Protein AF-A0A7S3XZW4-F1 (afdb_monomer_lite)

Secondary structure (DSSP, 8-state):
-HHHHHHHHHTTSS-HHHHHHHHHHH-SS-HHHHHHHHTTSHHHHHHHHHHHHHHHT-GGG--TTGGG--HHHHHHHHHHHHHHHHHHHTT-SSHHHHHHHHHHH-S--TTHHIIIIIGGG-

InterPro domains:
  IPR012258 Acyl-CoA oxidase [PTHR10909] (13-121)
  IPR029320 Acyl-coenzyme A oxidase, N-terminal [PF14749] (31-122)
  IPR037069 Acyl-CoA dehydrogenase/oxidase, N-terminal domain superfamily [G3DSA:1.10.540.10] (32-122)

Foldseek 3Di:
DVVVVVVVVVLVPDDPVRNVVVVVVPDPDDVLVVQQVVQVHPVSSVLLVVLLVVLVPDPLLDCPCVVVDDPVRVQVSLVSVVVVLVVLVVVDPDPSSNVSNVVSSVDDHPCCCVVPPVVVVD

Structure (mmCIF, N/CA/C/O backbone):
data_AF-A0A7S3XZW4-F1
#
_entry.id   AF-A0A7S3XZW4-F1
#
loop_
_atom_site.group_PDB
_atom_site.id
_atom_site.type_symbol
_atom_site.label_atom_id
_atom_site.label_alt_id
_atom_site.label_comp_id
_atom_site.label_asym_id
_atom_site.label_entity_id
_atom_site.label_seq_id
_atom_site.pdbx_PDB_ins_code
_atom_site.Cartn_x
_atom_site.Cartn_y
_atom_site.Cartn_z
_atom_site.occupancy
_atom_site.B_iso_or_equiv
_atom_site.auth_seq_id
_atom_site.auth_comp_id
_atom_site.auth_asym_id
_atom_site.auth_atom_id
_atom_site.pdbx_PDB_model_num
ATOM 1 N N . GLU A 1 1 ? 38.378 8.213 -28.691 1.00 48.56 1 GLU A N 1
ATOM 2 C CA . GLU A 1 1 ? 37.875 9.036 -27.565 1.00 48.56 1 GLU A CA 1
ATOM 3 C C . GLU A 1 1 ? 36.762 10.020 -27.945 1.00 48.56 1 GLU A C 1
ATOM 5 O O . GLU A 1 1 ? 35.979 10.372 -27.071 1.00 48.56 1 GLU A O 1
ATOM 10 N N . GLU A 1 2 ? 36.606 10.422 -29.213 1.00 45.91 2 GLU A N 1
ATOM 11 C CA . GLU A 1 2 ? 35.546 11.367 -29.631 1.00 45.91 2 GLU A CA 1
ATOM 12 C C . GLU A 1 2 ? 34.115 10.799 -29.605 1.00 45.91 2 GLU A C 1
ATOM 14 O O . GLU A 1 2 ? 33.170 11.517 -29.282 1.00 45.91 2 GLU A O 1
ATOM 19 N N . THR A 1 3 ? 33.932 9.497 -29.843 1.00 47.94 3 THR A N 1
ATOM 20 C CA . THR A 1 3 ? 32.605 8.848 -29.838 1.00 47.94 3 THR A CA 1
ATOM 21 C C . THR A 1 3 ? 31.943 8.811 -28.458 1.00 47.94 3 THR A C 1
ATOM 23 O O . THR A 1 3 ? 30.718 8.839 -28.357 1.00 47.94 3 THR A O 1
ATOM 26 N N . SER A 1 4 ? 32.735 8.804 -27.381 1.00 51.31 4 SER A N 1
ATOM 27 C CA . SER A 1 4 ? 32.210 8.775 -26.010 1.00 51.31 4 SER A CA 1
ATOM 28 C C . SER A 1 4 ? 31.730 10.159 -25.547 1.00 51.31 4 SER A C 1
ATOM 30 O O . SER A 1 4 ? 30.715 10.259 -24.862 1.00 51.31 4 SER A O 1
ATOM 32 N N . LYS A 1 5 ? 32.390 11.245 -25.984 1.00 48.00 5 LYS A N 1
ATOM 33 C CA . LYS A 1 5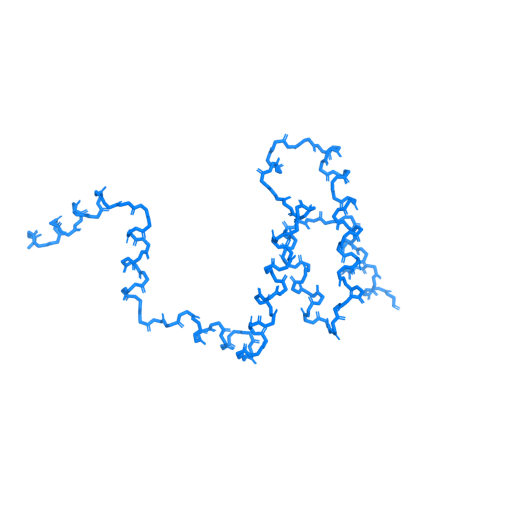 ? 31.978 12.628 -25.667 1.00 48.00 5 LYS A CA 1
ATOM 34 C C . LYS A 1 5 ? 30.677 13.027 -26.376 1.00 48.00 5 LYS A C 1
ATOM 36 O O . LYS A 1 5 ? 29.786 13.572 -25.731 1.00 48.00 5 LYS A O 1
ATOM 41 N N . SER A 1 6 ? 30.515 12.636 -27.643 1.00 49.38 6 SER A N 1
ATOM 42 C CA . SER A 1 6 ? 29.277 12.838 -28.418 1.00 49.38 6 SER A CA 1
ATOM 43 C C . SER A 1 6 ? 28.044 12.182 -27.766 1.00 49.38 6 SER A C 1
ATOM 45 O O . SER A 1 6 ? 26.961 12.770 -27.727 1.00 49.38 6 SER A O 1
ATOM 47 N N . SER A 1 7 ? 28.203 10.987 -27.181 1.00 54.12 7 SER A N 1
ATOM 48 C CA . SER A 1 7 ? 27.097 10.285 -26.513 1.00 54.12 7 SER A CA 1
ATOM 49 C C . SER A 1 7 ? 26.666 10.963 -25.203 1.00 54.12 7 SER A C 1
ATOM 51 O O . SER A 1 7 ? 25.487 10.919 -24.854 1.00 54.12 7 SER A O 1
ATOM 53 N N . VAL A 1 8 ? 27.580 11.633 -24.493 1.00 56.06 8 VAL A N 1
ATOM 54 C CA . VAL A 1 8 ? 27.302 12.306 -23.209 1.00 56.06 8 VAL A CA 1
ATOM 55 C C . VAL A 1 8 ? 26.595 13.656 -23.399 1.00 56.06 8 VAL A C 1
ATOM 57 O O . VAL A 1 8 ? 25.699 13.986 -22.617 1.00 56.06 8 VAL A O 1
ATOM 60 N N . GLU A 1 9 ? 26.924 14.401 -24.457 1.00 53.38 9 GLU A N 1
ATOM 61 C CA . GLU A 1 9 ? 26.254 15.668 -24.797 1.00 53.38 9 GLU A CA 1
ATOM 62 C C . GLU A 1 9 ? 24.801 15.448 -25.253 1.00 53.38 9 GLU A C 1
ATOM 64 O O . GLU A 1 9 ? 23.905 16.170 -24.817 1.00 53.38 9 GLU A O 1
ATOM 69 N N . SER A 1 10 ? 24.525 14.373 -26.006 1.00 56.72 10 SER A N 1
ATOM 70 C CA . SER A 1 10 ? 23.152 14.015 -26.417 1.00 56.72 10 SER A CA 1
ATOM 71 C C . SER A 1 10 ? 22.219 13.687 -25.239 1.00 56.72 10 SER A C 1
ATOM 73 O O . SER A 1 10 ? 21.011 13.893 -25.315 1.00 56.72 10 SER A O 1
ATOM 75 N N 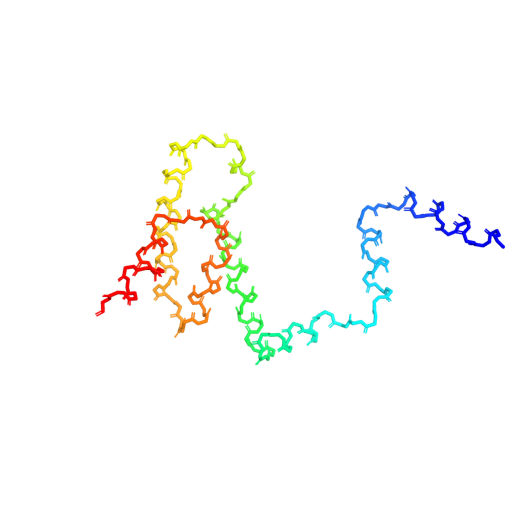. ARG A 1 11 ? 22.768 13.222 -24.106 1.00 54.56 11 ARG A N 1
ATOM 76 C CA . ARG A 1 11 ? 21.990 12.861 -22.905 1.00 54.56 11 ARG A CA 1
ATOM 77 C C . ARG A 1 11 ? 21.573 14.059 -22.055 1.00 54.56 11 ARG A C 1
ATOM 79 O O . ARG A 1 11 ? 20.681 13.907 -21.223 1.00 54.56 11 ARG A O 1
ATOM 86 N N . HIS A 1 12 ? 22.196 15.222 -22.252 1.00 61.78 12 HIS A N 1
ATOM 87 C CA . HIS A 1 12 ? 21.879 16.447 -21.514 1.00 61.78 12 HIS A CA 1
ATOM 88 C C . HIS A 1 12 ? 20.705 17.232 -22.117 1.00 61.78 12 HIS A C 1
ATOM 90 O O . HIS A 1 12 ? 20.089 18.013 -21.396 1.00 61.78 12 HIS A O 1
ATOM 96 N N . SER A 1 13 ? 20.354 17.005 -23.391 1.00 67.06 13 SER A N 1
ATOM 97 C CA . SER A 1 13 ? 19.192 17.645 -24.033 1.00 67.06 13 SER A CA 1
ATOM 98 C C . SER A 1 13 ? 17.911 16.803 -23.986 1.00 67.06 13 SER A C 1
ATOM 100 O O . SER A 1 13 ? 16.860 17.285 -24.401 1.00 67.06 13 SER A O 1
ATOM 102 N N . MET A 1 14 ? 17.993 15.552 -23.524 1.00 73.12 14 MET A N 1
ATOM 103 C CA . MET A 1 14 ? 16.842 14.655 -23.414 1.00 73.12 14 MET A CA 1
ATOM 104 C C . MET A 1 14 ? 15.990 14.988 -22.190 1.00 73.12 14 MET A C 1
ATOM 106 O O . MET A 1 14 ? 16.511 15.247 -21.098 1.00 73.12 14 MET A O 1
ATOM 110 N N . SER A 1 15 ? 14.670 14.911 -22.349 1.00 87.88 15 SER A N 1
ATOM 111 C CA . SER A 1 15 ? 13.741 15.056 -21.230 1.00 87.88 15 SER A CA 1
ATOM 112 C C . SER A 1 15 ? 13.943 13.936 -20.195 1.00 87.88 15 SER A C 1
ATOM 114 O O . SER A 1 15 ? 14.473 12.858 -20.484 1.00 87.88 15 SER A O 1
ATOM 116 N N . GLY A 1 16 ? 13.533 14.169 -18.943 1.00 86.62 16 GLY A N 1
ATOM 117 C CA . GLY A 1 16 ? 13.702 13.174 -17.874 1.00 86.62 16 GLY A CA 1
ATOM 118 C C . GLY A 1 16 ? 13.042 11.823 -18.191 1.00 86.62 16 GLY A C 1
ATOM 119 O O . GLY A 1 16 ? 13.582 10.774 -17.840 1.00 86.62 16 GLY A O 1
ATOM 120 N N . SER A 1 17 ? 11.913 11.830 -18.906 1.00 89.06 17 SER A N 1
ATOM 121 C CA . SER A 1 17 ? 11.220 10.617 -19.355 1.00 89.06 17 SER A CA 1
ATOM 122 C C . SER A 1 17 ? 11.999 9.865 -20.436 1.00 89.06 17 SER A C 1
ATOM 124 O O . SER A 1 17 ? 12.069 8.637 -20.379 1.00 89.06 17 SER A O 1
ATOM 126 N N . GLU A 1 18 ? 12.621 10.575 -21.377 1.00 91.94 18 GLU A N 1
ATOM 127 C CA . GLU A 1 18 ? 13.458 9.989 -22.432 1.00 91.94 18 GLU A CA 1
ATOM 128 C C . GLU A 1 18 ? 14.702 9.315 -21.852 1.00 91.94 18 GLU A C 1
ATOM 130 O O . GLU A 1 18 ? 15.005 8.172 -22.197 1.00 91.94 18 GLU A O 1
ATOM 135 N N . ARG A 1 19 ? 15.371 9.967 -20.892 1.00 91.81 19 ARG A N 1
ATOM 136 C CA . ARG A 1 19 ? 16.515 9.375 -20.180 1.00 91.81 19 ARG A CA 1
ATOM 137 C C . ARG A 1 19 ? 16.117 8.084 -19.466 1.00 91.81 19 ARG A C 1
ATOM 139 O O . ARG A 1 19 ? 16.806 7.077 -19.590 1.00 91.81 19 ARG A O 1
ATOM 146 N N . LEU A 1 20 ? 14.977 8.079 -18.770 1.00 90.56 20 LEU A N 1
ATOM 147 C CA . LEU A 1 20 ? 14.462 6.874 -18.112 1.00 90.56 20 LEU A CA 1
ATOM 148 C C . LEU A 1 20 ? 14.092 5.768 -19.108 1.00 90.56 20 LEU A C 1
ATOM 150 O O . LEU A 1 20 ? 14.274 4.590 -18.804 1.00 90.56 20 LEU A O 1
ATOM 154 N N . ALA A 1 21 ? 13.561 6.116 -20.281 1.00 90.81 21 ALA A N 1
ATOM 155 C CA . ALA A 1 21 ? 13.245 5.140 -21.320 1.00 90.81 21 ALA A CA 1
ATOM 156 C C . ALA A 1 21 ? 14.514 4.480 -21.881 1.00 90.81 21 ALA A C 1
ATOM 158 O O . ALA A 1 21 ? 14.551 3.255 -22.004 1.00 90.81 21 ALA A O 1
ATOM 159 N N . ALA A 1 22 ? 15.562 5.270 -22.141 1.00 91.44 22 ALA A N 1
ATOM 160 C CA . ALA A 1 22 ? 16.855 4.769 -22.602 1.00 91.44 22 ALA A CA 1
ATOM 161 C C . ALA A 1 22 ? 17.493 3.805 -21.585 1.00 91.44 22 ALA A C 1
ATOM 163 O O . ALA A 1 22 ? 17.904 2.707 -21.955 1.00 91.44 22 ALA A O 1
ATOM 164 N N . GLU A 1 23 ? 17.491 4.161 -20.297 1.00 90.31 23 GLU A N 1
ATOM 165 C CA . GLU A 1 23 ? 18.015 3.292 -19.232 1.00 90.31 23 GLU A CA 1
ATOM 166 C C . GLU A 1 23 ? 17.222 1.981 -19.097 1.00 90.31 23 GLU A C 1
ATOM 168 O O . GLU A 1 23 ? 17.799 0.906 -18.933 1.00 90.31 23 GLU A O 1
ATOM 173 N N . ARG A 1 24 ? 15.888 2.029 -19.224 1.00 89.81 24 ARG A N 1
ATOM 174 C CA . ARG A 1 24 ? 15.056 0.812 -19.202 1.00 89.81 24 ARG A CA 1
ATOM 175 C C . ARG A 1 24 ? 15.325 -0.102 -20.395 1.00 89.81 24 ARG A C 1
ATOM 177 O O . ARG A 1 24 ? 15.292 -1.316 -20.222 1.00 89.81 24 ARG A O 1
ATOM 184 N N . ALA A 1 25 ? 15.576 0.462 -21.576 1.00 90.00 25 ALA A N 1
ATOM 185 C CA . ALA A 1 25 ? 15.876 -0.302 -22.786 1.00 90.00 25 ALA A CA 1
ATOM 186 C C . ALA A 1 25 ? 17.269 -0.951 -22.747 1.00 90.00 25 ALA A C 1
ATOM 188 O O . ALA A 1 25 ? 17.457 -2.024 -23.315 1.00 90.00 25 ALA A O 1
ATOM 189 N N . ALA A 1 26 ? 18.230 -0.325 -22.063 1.00 92.06 26 ALA A N 1
ATOM 190 C CA . ALA A 1 26 ? 19.586 -0.849 -21.919 1.00 92.06 26 ALA A CA 1
ATOM 191 C C . ALA A 1 26 ? 19.688 -2.043 -20.947 1.00 92.06 26 ALA A C 1
ATOM 193 O O . ALA A 1 26 ? 20.686 -2.764 -20.964 1.00 92.06 26 ALA A O 1
ATOM 194 N N . SER A 1 27 ? 18.683 -2.265 -20.093 1.00 88.81 27 SER A N 1
ATOM 195 C CA . SER A 1 27 ? 18.730 -3.319 -19.078 1.00 88.81 27 SER A CA 1
ATOM 196 C C . SER A 1 27 ? 18.449 -4.711 -19.663 1.00 88.81 27 SER A C 1
ATOM 198 O O . SER A 1 27 ? 17.425 -4.905 -20.321 1.00 88.81 27 SER A O 1
ATOM 200 N N . PRO A 1 28 ? 19.279 -5.727 -19.357 1.00 90.88 28 PRO A N 1
ATOM 201 C CA . PRO A 1 28 ? 19.000 -7.112 -19.738 1.00 90.88 28 PRO A CA 1
ATOM 202 C C . PRO A 1 28 ? 17.890 -7.749 -18.884 1.00 90.88 28 PRO A C 1
ATOM 204 O O . PRO A 1 28 ? 17.366 -8.811 -19.221 1.00 90.88 28 PRO A O 1
ATOM 207 N N . ILE A 1 29 ? 17.528 -7.127 -17.757 1.00 91.00 29 ILE A N 1
ATOM 208 C CA . ILE A 1 29 ? 16.535 -7.652 -16.821 1.00 91.00 29 ILE A CA 1
ATOM 209 C C . ILE A 1 29 ? 15.147 -7.195 -17.254 1.00 91.00 29 ILE A C 1
ATOM 211 O O . ILE A 1 29 ? 14.881 -6.001 -17.358 1.00 91.00 29 ILE A O 1
ATOM 215 N N . ARG A 1 30 ? 14.220 -8.146 -17.413 1.00 89.88 30 ARG A N 1
ATOM 216 C CA . ARG A 1 30 ? 12.796 -7.854 -17.632 1.00 89.88 30 ARG A CA 1
ATOM 217 C C . ARG A 1 30 ? 12.106 -7.600 -16.283 1.00 89.88 30 ARG A C 1
ATOM 219 O O . ARG A 1 30 ? 11.881 -8.574 -15.559 1.00 89.88 30 ARG A O 1
ATOM 226 N N . PRO A 1 31 ? 11.707 -6.356 -15.940 1.00 91.56 31 PRO A N 1
ATOM 227 C CA . PRO A 1 31 ? 11.216 -6.036 -14.597 1.00 91.56 31 PRO A CA 1
ATOM 228 C C . PRO A 1 31 ? 9.990 -6.855 -14.199 1.00 91.56 31 PRO A C 1
ATOM 230 O O . PRO A 1 31 ? 9.952 -7.398 -13.106 1.00 91.56 31 PRO A O 1
ATOM 233 N N . THR A 1 32 ? 9.032 -7.037 -15.112 1.00 91.62 32 THR A N 1
ATOM 234 C CA . THR A 1 32 ? 7.816 -7.823 -14.853 1.00 91.62 32 THR A CA 1
ATOM 235 C C . THR A 1 32 ? 8.121 -9.284 -14.516 1.00 91.62 32 THR A C 1
ATOM 237 O O . THR A 1 32 ? 7.521 -9.837 -13.601 1.00 91.62 32 THR A O 1
ATOM 240 N N . ALA A 1 33 ? 9.078 -9.905 -15.214 1.00 92.25 33 ALA A N 1
ATOM 241 C CA . ALA A 1 33 ? 9.467 -11.288 -14.940 1.00 92.25 33 ALA A CA 1
ATOM 242 C C . ALA A 1 33 ? 10.141 -11.411 -13.564 1.00 92.25 33 ALA A C 1
ATOM 244 O O . ALA A 1 33 ? 9.845 -12.338 -12.812 1.00 92.25 33 ALA A O 1
ATOM 245 N N . LEU A 1 34 ? 10.987 -10.439 -13.209 1.00 94.69 34 LEU A N 1
ATOM 246 C CA . LEU A 1 34 ? 11.586 -10.363 -11.880 1.00 94.69 34 LEU A CA 1
ATOM 247 C C . LEU A 1 34 ? 10.525 -10.123 -10.795 1.00 94.69 34 LEU A C 1
ATOM 249 O O . LEU A 1 34 ? 10.577 -10.752 -9.745 1.00 94.69 34 LEU A O 1
ATOM 253 N N . SER A 1 35 ? 9.526 -9.275 -11.045 1.00 95.06 35 SER A N 1
ATOM 254 C CA . SER A 1 35 ? 8.424 -9.059 -10.104 1.00 95.06 35 SER A CA 1
ATOM 255 C C . SER A 1 35 ? 7.621 -10.336 -9.863 1.00 95.06 35 SER A C 1
ATOM 257 O O . SER A 1 35 ? 7.337 -10.660 -8.715 1.00 95.06 35 SER A O 1
ATOM 259 N N . TYR A 1 36 ? 7.315 -11.107 -10.910 1.00 95.94 36 TYR A N 1
ATOM 260 C CA . TYR A 1 36 ? 6.647 -12.400 -10.745 1.00 95.94 36 TYR A CA 1
ATOM 261 C C . TYR A 1 36 ? 7.475 -13.364 -9.891 1.00 95.94 36 TYR A C 1
ATOM 263 O O . TYR A 1 36 ? 6.909 -14.077 -9.073 1.00 95.94 36 TYR A O 1
ATOM 271 N N . MET A 1 37 ? 8.804 -13.354 -10.020 1.00 94.69 37 MET A N 1
ATOM 272 C CA . MET A 1 37 ? 9.682 -14.146 -9.156 1.00 94.69 37 MET A CA 1
ATOM 273 C C . MET A 1 37 ? 9.635 -13.666 -7.694 1.00 94.69 37 MET A C 1
ATOM 275 O O . MET A 1 37 ? 9.446 -14.482 -6.797 1.00 94.69 37 MET A O 1
ATOM 279 N N . ILE A 1 38 ? 9.763 -12.357 -7.450 1.00 94.06 38 ILE A N 1
ATOM 280 C CA . ILE A 1 38 ? 9.801 -11.768 -6.097 1.00 94.06 38 ILE A CA 1
ATOM 281 C C . ILE A 1 38 ? 8.496 -12.014 -5.332 1.00 94.06 38 ILE A C 1
ATOM 283 O O . ILE A 1 38 ? 8.525 -12.365 -4.156 1.00 94.06 38 ILE A O 1
ATOM 287 N N . TYR A 1 39 ? 7.352 -11.835 -5.992 1.00 90.50 39 TYR A N 1
ATOM 288 C CA . TYR A 1 39 ? 6.035 -11.948 -5.359 1.00 90.50 39 TYR A CA 1
ATOM 289 C C . TYR A 1 39 ? 5.468 -13.375 -5.380 1.00 90.50 39 TYR A C 1
ATOM 291 O O . TYR A 1 39 ? 4.326 -13.586 -4.976 1.00 90.50 39 TYR A O 1
ATOM 299 N N . GLY A 1 40 ? 6.253 -14.367 -5.818 1.00 91.81 40 GLY A N 1
ATOM 300 C CA . GLY A 1 40 ? 5.859 -15.778 -5.787 1.00 91.81 40 GLY A CA 1
ATOM 301 C C . GLY A 1 40 ? 4.844 -16.177 -6.862 1.00 91.81 40 GLY A C 1
ATOM 302 O O . GLY A 1 40 ? 4.099 -17.133 -6.675 1.00 91.81 40 GLY A O 1
ATOM 303 N N . GLY A 1 41 ? 4.795 -15.449 -7.976 1.00 95.38 41 GLY A N 1
ATOM 304 C CA . GLY A 1 41 ? 3.994 -15.777 -9.150 1.00 95.38 41 GLY A CA 1
ATOM 305 C C . GLY A 1 41 ? 3.340 -14.564 -9.806 1.00 95.38 41 GLY A C 1
ATOM 306 O O . GLY A 1 41 ? 3.265 -13.469 -9.246 1.00 95.38 41 GLY A O 1
ATOM 307 N N . LYS A 1 42 ? 2.821 -14.781 -11.019 1.00 96.06 42 LYS A N 1
ATOM 308 C CA . LYS A 1 42 ? 2.062 -13.767 -11.764 1.00 96.06 42 LYS A CA 1
ATOM 309 C C . LYS A 1 42 ? 0.782 -13.368 -11.031 1.00 96.06 42 LYS A C 1
ATOM 311 O O . LYS A 1 42 ? 0.505 -12.184 -10.905 1.00 96.06 42 LYS A O 1
ATOM 316 N N . GLU A 1 43 ? 0.027 -14.341 -10.531 1.00 94.81 43 GLU A N 1
ATOM 317 C CA . GLU A 1 43 ? -1.272 -14.107 -9.887 1.00 94.81 43 GLU A CA 1
ATOM 318 C C . GLU A 1 43 ? -1.144 -13.219 -8.646 1.00 94.81 43 GLU A C 1
ATOM 320 O O . GLU A 1 43 ? -1.829 -12.201 -8.551 1.00 94.81 43 GLU A O 1
ATOM 325 N N . LYS A 1 44 ? -0.197 -13.533 -7.749 1.00 93.94 44 LYS A N 1
ATOM 326 C CA . LYS A 1 44 ? 0.082 -12.716 -6.558 1.00 93.94 44 LYS A CA 1
ATOM 327 C C . LYS A 1 44 ? 0.492 -11.290 -6.918 1.00 93.94 44 LYS A C 1
ATOM 329 O O . LYS A 1 44 ? 0.004 -10.341 -6.312 1.00 93.94 44 LYS A O 1
ATOM 334 N N . PHE A 1 45 ? 1.350 -11.125 -7.926 1.00 95.62 45 PHE A N 1
ATOM 335 C CA . PHE A 1 45 ? 1.769 -9.795 -8.364 1.00 95.62 45 PHE A CA 1
ATOM 336 C C . PHE A 1 45 ? 0.615 -8.973 -8.952 1.00 95.62 45 PHE A C 1
ATOM 338 O O . PHE A 1 45 ? 0.468 -7.799 -8.615 1.00 95.62 45 PHE A O 1
ATOM 345 N N . GLU A 1 46 ? -0.206 -9.560 -9.827 1.00 95.56 46 GLU A N 1
ATOM 346 C CA . GLU A 1 46 ? -1.330 -8.829 -10.421 1.00 95.56 46 GLU A CA 1
ATOM 347 C C . GLU A 1 46 ? -2.380 -8.479 -9.357 1.00 95.56 46 GLU A C 1
ATOM 349 O O . GLU A 1 46 ? -2.858 -7.342 -9.337 1.00 95.56 46 GLU A O 1
ATOM 354 N N . ARG A 1 47 ? -2.653 -9.385 -8.402 1.00 94.75 47 ARG A N 1
ATOM 355 C CA . ARG A 1 47 ? -3.542 -9.102 -7.267 1.00 94.75 47 ARG A CA 1
ATOM 356 C C . ARG A 1 47 ? -3.015 -7.961 -6.402 1.00 94.75 47 ARG A C 1
ATOM 358 O O . ARG A 1 47 ? -3.742 -7.005 -6.144 1.00 94.75 47 ARG A O 1
ATOM 365 N N . MET A 1 48 ? -1.741 -8.004 -6.015 1.00 95.44 48 MET A N 1
ATOM 366 C CA . MET A 1 48 ? -1.091 -6.901 -5.302 1.00 95.44 48 MET A CA 1
ATOM 367 C C . MET A 1 48 ? -1.249 -5.583 -6.076 1.00 95.44 48 MET A C 1
ATOM 369 O O . MET A 1 48 ? -1.636 -4.565 -5.509 1.00 95.44 48 MET A O 1
ATOM 373 N N . ARG A 1 49 ? -1.014 -5.586 -7.391 1.00 96.06 49 ARG A N 1
ATOM 374 C CA . ARG A 1 49 ? -1.128 -4.384 -8.227 1.00 96.06 49 ARG A CA 1
ATOM 375 C C . ARG A 1 49 ? -2.559 -3.842 -8.309 1.00 96.06 49 ARG A C 1
ATOM 377 O O . ARG A 1 49 ? -2.748 -2.634 -8.463 1.00 96.06 49 ARG A O 1
ATOM 384 N N . GLU A 1 50 ? -3.576 -4.696 -8.265 1.00 95.56 50 GLU A N 1
ATOM 385 C CA . GLU A 1 50 ? -4.978 -4.274 -8.136 1.00 95.56 50 GLU A CA 1
ATOM 386 C C . GLU A 1 50 ? -5.243 -3.605 -6.790 1.00 95.56 50 GLU A C 1
ATOM 388 O O . GLU A 1 50 ? -5.820 -2.517 -6.754 1.00 95.56 50 GLU A O 1
ATOM 393 N N . VAL A 1 51 ? -4.765 -4.211 -5.701 1.00 95.69 51 VAL A N 1
ATOM 394 C CA . VAL A 1 51 ? -4.902 -3.668 -4.345 1.00 95.69 51 VAL A CA 1
ATOM 395 C C . VAL A 1 51 ? -4.255 -2.288 -4.257 1.00 95.69 51 VAL A C 1
ATOM 397 O O . VAL A 1 51 ? -4.928 -1.335 -3.861 1.00 95.69 51 VAL A O 1
ATOM 400 N N . PHE A 1 52 ? -3.010 -2.145 -4.720 1.00 96.31 52 PHE A N 1
ATOM 401 C CA . PHE A 1 52 ? -2.305 -0.860 -4.757 1.00 96.31 52 PHE A CA 1
ATOM 402 C C . PHE A 1 52 ? -3.080 0.193 -5.551 1.00 96.31 52 PHE A C 1
ATOM 404 O O . PHE A 1 52 ? -3.368 1.262 -5.017 1.00 96.31 52 PHE A O 1
ATOM 411 N N . ARG A 1 53 ? -3.519 -0.129 -6.776 1.00 96.44 53 ARG A N 1
ATOM 412 C CA . ARG A 1 53 ? -4.329 0.794 -7.590 1.00 96.44 53 ARG A CA 1
ATOM 413 C C . ARG A 1 53 ? -5.607 1.223 -6.877 1.00 96.44 53 ARG A C 1
ATOM 415 O O . ARG A 1 53 ? -5.970 2.391 -6.944 1.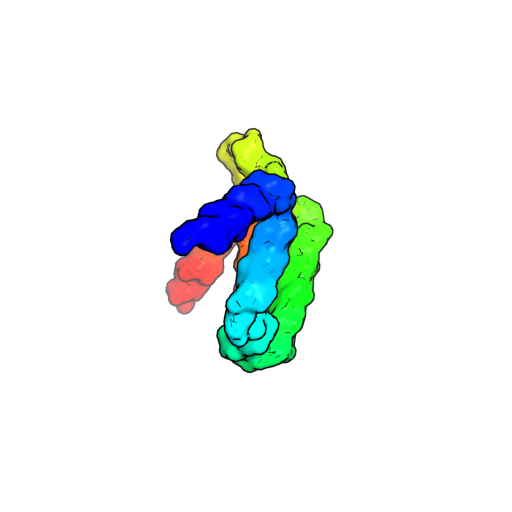00 96.44 53 ARG A O 1
ATOM 422 N N . SER A 1 54 ? -6.275 0.300 -6.186 1.00 94.75 54 SER A N 1
ATOM 42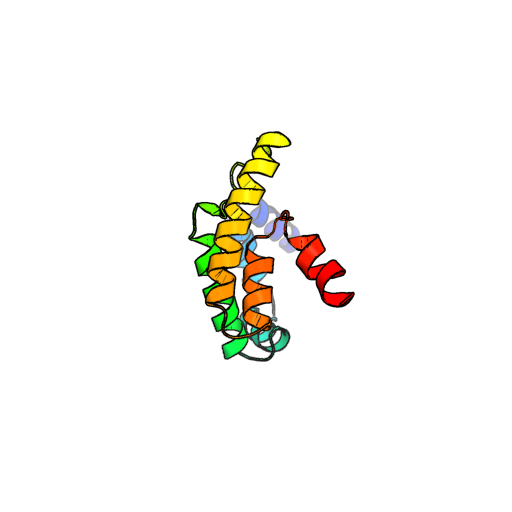3 C CA . SER A 1 54 ? -7.518 0.594 -5.468 1.00 94.75 54 SER A CA 1
ATOM 424 C C . SER A 1 54 ? -7.320 1.547 -4.284 1.00 94.75 54 SER A C 1
ATOM 426 O O . SER A 1 54 ? -8.259 2.247 -3.894 1.00 94.75 54 SER A O 1
ATOM 428 N N . VAL A 1 55 ? -6.139 1.530 -3.660 1.00 95.00 55 VAL A N 1
ATOM 429 C CA . VAL A 1 55 ? -5.774 2.419 -2.550 1.00 95.00 55 VAL A CA 1
ATOM 430 C C . VAL A 1 55 ? -5.315 3.766 -3.103 1.00 95.00 55 VAL A C 1
ATOM 432 O O . VAL A 1 55 ? -5.785 4.796 -2.636 1.00 95.00 55 VAL A O 1
ATOM 435 N N . GLU A 1 56 ? -4.484 3.773 -4.147 1.00 94.38 56 GLU A N 1
ATOM 436 C CA . GLU A 1 56 ? -4.015 4.994 -4.818 1.00 94.38 56 GLU A CA 1
ATOM 437 C C . GLU A 1 56 ? -5.154 5.816 -5.434 1.00 94.38 56 GLU A C 1
ATOM 439 O O . GLU A 1 56 ? -5.104 7.044 -5.417 1.00 94.38 56 GLU A O 1
ATOM 444 N N . SER A 1 57 ? -6.194 5.158 -5.957 1.00 95.06 57 SER A N 1
ATOM 445 C CA . SER A 1 57 ? -7.362 5.837 -6.528 1.00 95.06 57 SER A CA 1
ATOM 446 C C . SER A 1 57 ? -8.272 6.491 -5.484 1.00 95.06 57 SER A C 1
ATOM 448 O O . SER A 1 57 ? -9.165 7.255 -5.846 1.00 95.06 57 SER A O 1
ATOM 450 N N . ASP A 1 58 ? -8.108 6.156 -4.204 1.00 95.62 58 ASP A N 1
ATOM 451 C CA . ASP A 1 58 ? -8.970 6.650 -3.135 1.00 95.62 58 ASP A CA 1
ATOM 452 C C . ASP A 1 58 ? -8.430 7.984 -2.584 1.00 95.62 58 ASP A C 1
ATOM 454 O O . ASP A 1 58 ? -7.318 8.035 -2.044 1.00 95.62 58 ASP A O 1
ATOM 458 N N . PRO A 1 59 ? -9.202 9.082 -2.675 1.00 95.19 59 PRO A N 1
ATOM 459 C CA . PRO A 1 59 ? -8.741 10.399 -2.250 1.00 95.19 59 PRO A CA 1
ATOM 460 C C . PRO A 1 59 ? -8.410 10.466 -0.753 1.00 95.19 59 PRO A C 1
ATOM 462 O O . PRO A 1 59 ? -7.564 11.274 -0.360 1.00 95.19 59 PRO A O 1
ATOM 465 N N . VAL A 1 60 ? -9.009 9.604 0.083 1.00 96.00 60 VAL A N 1
ATOM 466 C CA . VAL A 1 60 ? -8.709 9.546 1.523 1.00 96.00 60 VAL A CA 1
ATOM 467 C C . VAL A 1 60 ? -7.239 9.195 1.754 1.00 96.00 60 VAL A C 1
ATOM 469 O O . VAL A 1 60 ? -6.591 9.786 2.622 1.00 96.00 60 VAL A O 1
ATOM 472 N N . PHE A 1 61 ? -6.680 8.294 0.941 1.00 95.81 61 PHE A N 1
ATOM 473 C CA . PHE A 1 61 ? -5.286 7.859 1.043 1.00 95.81 61 PHE A CA 1
ATOM 474 C C . PHE A 1 61 ? -4.297 8.773 0.317 1.00 95.81 61 PHE A C 1
ATOM 476 O O . PHE A 1 61 ? -3.091 8.553 0.423 1.00 95.81 61 PHE A O 1
ATOM 483 N N . SER A 1 62 ? -4.764 9.843 -0.338 1.00 94.06 62 SER A N 1
ATOM 484 C CA . SER A 1 62 ? -3.880 10.816 -0.982 1.00 94.06 62 SER A CA 1
ATOM 485 C C . SER A 1 62 ? -2.835 11.378 -0.007 1.00 94.06 62 SER A C 1
ATOM 487 O O . SER A 1 62 ? -3.087 11.585 1.189 1.00 94.06 62 SER A O 1
ATOM 489 N N . ARG A 1 63 ? -1.629 11.601 -0.540 1.00 92.38 63 ARG A N 1
ATOM 490 C CA . ARG A 1 63 ? -0.443 12.084 0.187 1.00 92.38 63 ARG A CA 1
ATOM 491 C C . ARG A 1 63 ? 0.100 13.406 -0.369 1.00 92.38 63 ARG A C 1
ATOM 493 O O . ARG A 1 63 ? 1.125 13.878 0.114 1.00 92.38 63 ARG A O 1
ATOM 500 N N . ALA A 1 64 ? -0.559 13.992 -1.370 1.00 92.50 64 ALA A N 1
ATOM 501 C CA . ALA A 1 64 ? -0.035 15.127 -2.137 1.00 92.50 64 ALA A CA 1
ATOM 502 C C . ALA A 1 64 ? 0.286 16.365 -1.276 1.00 92.50 64 ALA A C 1
ATOM 504 O O . ALA A 1 64 ? 1.248 17.077 -1.538 1.00 92.50 64 ALA A O 1
ATOM 505 N N . ASP A 1 65 ? -0.488 16.594 -0.221 1.00 92.75 65 ASP A N 1
ATOM 506 C CA . ASP A 1 65 ? -0.400 17.741 0.685 1.00 92.75 65 ASP A CA 1
ATOM 507 C C . ASP A 1 65 ? 0.261 17.408 2.035 1.00 92.75 65 ASP A C 1
ATOM 509 O O . ASP A 1 65 ? 0.388 18.276 2.898 1.00 92.75 65 ASP A O 1
ATOM 513 N N . ARG A 1 66 ? 0.751 16.172 2.223 1.00 89.75 66 ARG A N 1
ATOM 514 C CA . ARG A 1 66 ? 1.323 15.687 3.496 1.00 89.75 66 ARG A CA 1
ATOM 515 C C . ARG A 1 66 ? 2.476 16.555 4.010 1.00 89.75 66 ARG A C 1
ATOM 517 O O . ARG A 1 66 ? 2.619 16.736 5.221 1.00 89.75 66 ARG A O 1
ATOM 524 N N . ALA A 1 67 ? 3.297 17.087 3.103 1.00 92.62 67 ALA A N 1
ATOM 525 C CA . ALA A 1 67 ? 4.437 17.938 3.444 1.00 92.62 67 ALA A CA 1
ATOM 526 C C . ALA A 1 67 ? 4.017 19.286 4.058 1.00 92.62 67 ALA A C 1
ATOM 528 O O . ALA A 1 67 ? 4.760 19.835 4.865 1.00 92.62 67 ALA A O 1
ATOM 529 N N . GLY A 1 68 ? 2.827 19.792 3.717 1.00 94.69 68 GLY A N 1
ATOM 530 C CA . GLY A 1 68 ? 2.314 21.073 4.209 1.00 94.69 68 GLY A CA 1
ATOM 531 C C . GLY A 1 68 ? 1.565 20.993 5.543 1.00 94.69 68 GLY A C 1
ATOM 532 O O . GLY A 1 68 ? 1.159 22.025 6.066 1.00 94.69 68 GLY A O 1
ATOM 533 N N . MET A 1 69 ? 1.360 19.794 6.096 1.00 95.00 69 MET A N 1
ATOM 534 C CA . MET A 1 69 ? 0.536 19.602 7.292 1.00 95.00 69 MET A CA 1
ATOM 535 C C . MET A 1 69 ? 1.309 19.732 8.604 1.00 95.00 69 MET A C 1
ATOM 537 O O . MET A 1 69 ? 2.406 19.180 8.760 1.00 95.00 69 MET A O 1
ATOM 541 N N . ASN A 1 70 ? 0.673 20.361 9.594 1.00 96.00 70 ASN A N 1
ATOM 542 C CA . ASN A 1 70 ? 1.123 20.350 10.984 1.00 96.00 70 ASN A CA 1
ATOM 543 C C . ASN A 1 70 ? 0.770 19.019 11.692 1.00 96.00 70 ASN A C 1
ATOM 545 O O . ASN A 1 70 ? 0.150 18.127 11.110 1.00 96.00 70 ASN A O 1
ATOM 549 N N . HIS A 1 71 ? 1.196 18.861 12.949 1.00 93.56 71 HIS A N 1
ATOM 550 C CA . HIS A 1 71 ? 0.994 17.616 13.701 1.00 93.56 71 HIS A CA 1
ATOM 551 C C . HIS A 1 71 ? -0.489 17.269 13.913 1.00 93.56 71 HIS A C 1
ATOM 553 O O . HIS A 1 71 ? -0.885 16.129 13.683 1.00 93.56 71 HIS A O 1
ATOM 559 N N . GLU A 1 72 ? -1.313 18.245 14.294 1.00 96.31 72 GLU A N 1
ATOM 560 C CA . GLU A 1 72 ? -2.746 18.045 14.534 1.00 96.31 72 GLU A CA 1
ATOM 561 C C . GLU A 1 72 ? -3.476 17.624 13.252 1.00 96.31 72 GLU A C 1
ATOM 563 O O . GLU A 1 72 ? -4.211 16.638 13.240 1.00 96.31 72 GLU A O 1
ATOM 568 N N . GLN A 1 73 ? -3.198 18.304 12.137 1.00 95.56 73 GLN A N 1
ATOM 569 C CA . GLN A 1 73 ? -3.746 17.971 10.821 1.00 95.56 73 GLN A CA 1
ATOM 570 C C . GLN A 1 73 ? -3.356 16.553 10.388 1.00 95.56 73 GLN A C 1
ATOM 572 O O . GLN A 1 73 ? -4.206 15.795 9.914 1.00 95.56 73 GLN A O 1
ATOM 577 N N . LYS A 1 74 ? -2.086 16.169 10.593 1.00 94.06 74 LYS A N 1
ATOM 578 C CA . LYS A 1 74 ? -1.604 14.805 10.325 1.00 94.06 74 LYS A CA 1
ATOM 579 C C . LYS A 1 74 ? -2.332 13.779 11.182 1.00 94.06 74 LYS A C 1
ATOM 581 O O . LYS A 1 74 ? -2.740 12.748 10.658 1.00 94.06 74 LYS A O 1
ATOM 586 N N . TYR A 1 75 ? -2.534 14.063 12.467 1.00 94.19 75 TYR A N 1
ATOM 587 C CA . TYR A 1 75 ? -3.226 13.153 13.373 1.00 94.19 75 TYR A CA 1
ATOM 588 C C . TYR A 1 75 ? -4.693 12.949 12.972 1.00 94.19 75 TYR A C 1
ATOM 590 O O . TYR A 1 75 ? -5.133 11.813 12.793 1.00 94.19 75 TYR A O 1
ATOM 598 N N . VAL A 1 76 ? -5.437 14.036 12.736 1.00 95.31 76 VAL A N 1
ATOM 599 C CA . VAL A 1 76 ? -6.847 13.971 12.313 1.00 95.31 76 VAL A CA 1
ATOM 600 C C . VAL A 1 76 ? -6.993 13.206 10.996 1.00 95.31 76 VAL A C 1
ATOM 602 O O . VAL A 1 76 ? -7.854 12.330 10.877 1.00 95.31 76 VAL A O 1
ATOM 605 N N . ARG A 1 77 ? -6.121 13.471 10.015 1.00 95.38 77 ARG A N 1
ATOM 606 C CA . ARG A 1 77 ? -6.133 12.740 8.742 1.00 95.38 77 ARG A CA 1
ATOM 607 C C . ARG A 1 77 ? -5.717 11.278 8.904 1.00 95.38 77 ARG A C 1
ATOM 609 O O . ARG A 1 77 ? -6.303 10.411 8.260 1.00 95.38 77 ARG A O 1
ATOM 616 N N . GLY A 1 78 ? -4.763 10.988 9.786 1.00 95.19 78 GLY A N 1
ATOM 617 C CA . GLY A 1 78 ? -4.375 9.626 10.155 1.00 95.19 78 GLY A CA 1
ATOM 618 C C . GLY A 1 78 ? -5.553 8.825 10.715 1.00 95.19 78 GLY A C 1
ATOM 619 O O . GLY A 1 78 ? -5.763 7.684 10.308 1.00 95.19 78 GLY A O 1
ATOM 620 N N . CYS A 1 79 ? -6.390 9.434 11.559 1.00 95.75 79 CYS A N 1
ATOM 621 C CA . CYS A 1 79 ? -7.623 8.813 12.053 1.00 95.75 79 CYS A CA 1
ATOM 622 C C . CYS A 1 79 ? -8.630 8.526 10.925 1.00 95.75 79 CYS A C 1
ATOM 624 O O . CYS A 1 79 ? -9.199 7.436 10.871 1.00 95.75 79 CYS A O 1
ATOM 626 N N . GLN A 1 80 ? -8.826 9.460 9.987 1.00 96.25 80 GLN A N 1
ATOM 627 C CA . GLN A 1 80 ? -9.699 9.244 8.822 1.00 96.25 80 GLN A CA 1
ATOM 628 C C . GLN A 1 80 ? -9.197 8.089 7.942 1.00 96.25 80 GLN A C 1
ATOM 630 O O . GLN A 1 80 ? -9.971 7.205 7.565 1.00 96.25 80 GLN A O 1
ATOM 635 N N . LYS A 1 81 ? -7.886 8.053 7.670 1.00 96.44 81 LYS A N 1
ATOM 636 C CA . LYS A 1 81 ? -7.238 6.962 6.934 1.00 96.44 81 LYS A CA 1
ATOM 637 C C . LYS A 1 81 ? -7.353 5.631 7.669 1.00 96.44 81 LYS A C 1
ATOM 639 O O . LYS A 1 81 ? -7.601 4.626 7.016 1.00 96.44 81 LYS A O 1
ATOM 644 N N . ALA A 1 82 ? -7.244 5.607 8.998 1.00 95.94 82 ALA A N 1
ATOM 645 C CA . ALA A 1 82 ? -7.410 4.388 9.789 1.00 95.94 82 ALA A CA 1
ATOM 646 C C . ALA A 1 82 ? -8.816 3.784 9.645 1.00 95.94 82 ALA A C 1
ATOM 648 O O . ALA A 1 82 ? -8.949 2.572 9.486 1.00 95.94 82 ALA A O 1
ATOM 649 N N . VAL A 1 83 ? -9.864 4.614 9.618 1.00 96.00 83 VAL A N 1
ATOM 650 C CA . VAL A 1 83 ? -11.236 4.137 9.369 1.00 96.00 83 VAL A CA 1
ATOM 651 C C . VAL A 1 83 ? -11.353 3.519 7.975 1.00 96.00 83 VAL A C 1
ATOM 653 O O . VAL A 1 83 ? -11.852 2.400 7.841 1.00 96.00 83 VAL A O 1
ATOM 656 N N . ALA A 1 84 ? -10.860 4.209 6.942 1.00 95.81 84 ALA A N 1
ATOM 657 C CA . ALA A 1 84 ? -10.871 3.691 5.574 1.00 95.81 84 ALA A CA 1
ATOM 658 C C . ALA A 1 84 ? -10.036 2.403 5.444 1.00 95.81 84 ALA A C 1
ATOM 660 O O . ALA A 1 84 ? -10.469 1.441 4.811 1.00 95.81 84 ALA A O 1
ATOM 661 N N . TYR A 1 85 ? -8.876 2.345 6.099 1.00 95.69 85 TYR A N 1
ATOM 662 C CA . TYR A 1 85 ? -8.001 1.176 6.152 1.00 95.69 85 TYR A CA 1
ATOM 663 C C . TYR A 1 85 ? -8.724 -0.039 6.742 1.00 95.69 85 TYR A C 1
ATOM 665 O O . TYR A 1 85 ? -8.785 -1.086 6.101 1.00 95.69 85 TYR A O 1
ATOM 673 N N . VAL A 1 86 ? -9.373 0.108 7.902 1.00 93.94 86 VAL A N 1
ATOM 674 C CA . VAL A 1 86 ? -10.151 -0.977 8.524 1.00 93.94 86 VAL A CA 1
ATOM 675 C C . VAL A 1 86 ? -11.302 -1.434 7.620 1.00 93.94 86 VAL A C 1
ATOM 677 O O . VAL A 1 86 ? -11.568 -2.631 7.516 1.00 93.94 86 VAL A O 1
ATOM 680 N N . GLN A 1 87 ? -11.977 -0.515 6.922 1.00 94.50 87 GLN A N 1
ATOM 681 C CA . GLN A 1 87 ? -13.019 -0.881 5.956 1.00 94.50 87 GLN A CA 1
ATOM 682 C C . GLN A 1 87 ? -12.472 -1.695 4.775 1.00 94.50 87 GLN A C 1
ATOM 684 O O . GLN A 1 87 ? -13.158 -2.605 4.306 1.00 94.50 87 GLN A O 1
ATOM 689 N N . ARG A 1 88 ? -11.250 -1.402 4.308 1.00 93.94 88 ARG A N 1
ATOM 690 C CA . ARG A 1 88 ? -10.565 -2.198 3.277 1.00 93.94 88 ARG A CA 1
ATOM 691 C C . ARG A 1 88 ? -10.153 -3.566 3.808 1.00 93.94 88 ARG A C 1
ATOM 693 O O . ARG A 1 88 ? -10.429 -4.558 3.144 1.00 93.94 88 ARG A O 1
ATOM 700 N N . LEU A 1 89 ? -9.593 -3.637 5.017 1.00 92.75 89 LEU A N 1
ATOM 701 C CA . LEU A 1 89 ? -9.211 -4.905 5.646 1.00 92.75 89 LEU A CA 1
ATOM 702 C C . LEU A 1 89 ? -10.384 -5.878 5.790 1.00 92.75 89 LEU A C 1
ATOM 704 O O . LEU A 1 89 ? -10.215 -7.069 5.571 1.00 92.75 89 LEU A O 1
ATOM 708 N N . ARG A 1 90 ? -11.594 -5.383 6.081 1.00 92.25 90 ARG A N 1
ATOM 709 C CA . ARG A 1 90 ? -12.811 -6.220 6.138 1.00 92.25 90 ARG A CA 1
ATOM 710 C C . ARG A 1 90 ? -13.158 -6.912 4.815 1.00 92.25 90 ARG A C 1
ATOM 712 O O . ARG A 1 90 ? -13.987 -7.814 4.816 1.00 92.25 90 ARG A O 1
ATOM 719 N N . ARG A 1 91 ? -12.590 -6.454 3.697 1.00 91.00 91 ARG A N 1
ATOM 720 C CA . ARG A 1 91 ? -12.784 -7.022 2.355 1.00 91.00 91 ARG A CA 1
ATOM 721 C C . ARG A 1 91 ? -11.574 -7.825 1.872 1.00 91.00 91 ARG A C 1
ATOM 723 O O . ARG A 1 91 ? -11.669 -8.425 0.807 1.00 91.00 91 ARG A O 1
ATOM 730 N N . ALA A 1 92 ? -10.462 -7.806 2.608 1.00 91.62 92 ALA A N 1
ATOM 731 C CA . ALA A 1 92 ? -9.275 -8.572 2.260 1.00 91.62 92 ALA A CA 1
ATOM 732 C C . ALA A 1 92 ? -9.566 -10.071 2.406 1.00 91.62 92 ALA A C 1
ATOM 734 O O . ALA A 1 92 ? -10.209 -10.494 3.368 1.00 91.62 92 ALA A O 1
ATOM 735 N N . THR A 1 93 ? -9.103 -10.868 1.447 1.00 90.81 93 THR A N 1
ATOM 736 C CA . THR A 1 93 ? -9.345 -12.318 1.427 1.00 90.81 93 THR A CA 1
ATOM 737 C C . THR A 1 93 ? -8.349 -13.097 2.275 1.00 90.81 93 THR A C 1
ATOM 739 O O . THR A 1 93 ? -8.659 -14.193 2.734 1.00 90.81 93 THR A O 1
ATOM 742 N N . ASP A 1 94 ? -7.158 -12.539 2.482 1.00 90.44 94 ASP A N 1
ATOM 743 C CA . ASP A 1 94 ? -6.053 -13.188 3.175 1.00 90.44 94 ASP A CA 1
ATOM 744 C C . ASP A 1 94 ? -5.081 -12.164 3.793 1.00 90.44 94 ASP A C 1
ATOM 746 O O . ASP A 1 94 ? -5.228 -10.943 3.663 1.00 90.44 94 ASP A O 1
ATOM 750 N N . ALA A 1 95 ? -4.084 -12.688 4.508 1.00 89.62 95 ALA A N 1
ATOM 751 C CA . ALA A 1 95 ? -3.074 -11.889 5.191 1.00 89.62 95 ALA A CA 1
ATOM 752 C C . ALA A 1 95 ? -2.112 -11.162 4.230 1.00 89.62 95 ALA A C 1
ATOM 754 O O . ALA A 1 95 ? -1.612 -10.091 4.585 1.00 89.62 95 ALA A O 1
ATOM 755 N N . ASP A 1 96 ? -1.864 -11.703 3.031 1.00 91.75 96 ASP A N 1
ATOM 756 C CA . ASP A 1 96 ? -1.014 -11.052 2.025 1.00 91.75 96 ASP A CA 1
ATOM 757 C C . ASP A 1 96 ? -1.718 -9.790 1.504 1.00 91.75 96 ASP A C 1
ATOM 759 O O . ASP A 1 96 ? -1.119 -8.714 1.455 1.00 91.75 96 ASP A O 1
ATOM 763 N N . GLU A 1 97 ? -3.018 -9.875 1.216 1.00 93.19 97 GLU A N 1
ATOM 764 C CA . GLU A 1 97 ? -3.821 -8.733 0.788 1.00 93.19 97 GLU A CA 1
ATOM 765 C C . GLU A 1 97 ? -3.941 -7.665 1.879 1.00 93.19 97 GLU A C 1
ATOM 767 O O . GLU A 1 97 ? -3.746 -6.480 1.598 1.00 93.19 97 GLU A O 1
ATOM 772 N N . ALA A 1 98 ? -4.169 -8.063 3.135 1.00 92.56 98 ALA A N 1
ATOM 773 C CA . ALA A 1 98 ? -4.154 -7.137 4.268 1.00 92.56 98 ALA A CA 1
ATOM 774 C C . ALA A 1 98 ? -2.817 -6.378 4.369 1.00 92.56 98 ALA A C 1
ATOM 776 O O . ALA A 1 98 ? -2.793 -5.155 4.546 1.00 92.56 98 ALA A O 1
ATOM 777 N N . ARG A 1 99 ? -1.698 -7.088 4.181 1.00 92.06 99 ARG A N 1
ATOM 778 C CA . ARG A 1 99 ? -0.357 -6.497 4.150 1.00 92.06 99 ARG A CA 1
ATOM 779 C C . ARG A 1 99 ? -0.175 -5.542 2.970 1.00 92.06 99 ARG A C 1
ATOM 781 O O . ARG A 1 99 ? 0.414 -4.478 3.155 1.00 92.06 99 ARG A O 1
ATOM 788 N N . TRP A 1 100 ? -0.666 -5.877 1.778 1.00 95.50 100 TRP A N 1
ATOM 789 C CA . TRP A 1 100 ? -0.568 -4.998 0.606 1.00 95.50 100 TRP A CA 1
ATOM 790 C C . TRP A 1 100 ? -1.391 -3.722 0.765 1.00 95.50 100 TRP A C 1
ATOM 792 O O . TRP A 1 100 ? -0.914 -2.653 0.390 1.00 95.50 100 TRP A O 1
ATOM 802 N N . VAL A 1 101 ? -2.582 -3.798 1.370 1.00 95.06 101 VAL A N 1
ATOM 803 C CA . VAL A 1 101 ? -3.372 -2.605 1.708 1.00 95.06 101 VAL A CA 1
ATOM 804 C C . VAL A 1 101 ? -2.567 -1.695 2.635 1.00 95.06 101 VAL A C 1
ATOM 806 O O . VAL A 1 101 ? -2.451 -0.503 2.360 1.00 95.06 101 VAL A O 1
ATOM 809 N N . TYR A 1 102 ? -1.974 -2.249 3.697 1.00 93.38 102 TYR A N 1
ATOM 810 C CA . TYR A 1 102 ? -1.144 -1.480 4.626 1.00 93.38 102 TYR A CA 1
ATOM 811 C C . TYR A 1 102 ? 0.054 -0.820 3.925 1.00 93.38 102 TYR A C 1
ATOM 813 O O . TYR A 1 102 ? 0.282 0.380 4.073 1.00 93.38 102 TYR A O 1
ATOM 821 N N . GLN A 1 103 ? 0.776 -1.574 3.091 1.00 93.94 103 GLN A N 1
ATOM 822 C CA . GLN A 1 103 ? 1.906 -1.052 2.315 1.00 93.94 103 GLN A CA 1
ATOM 823 C C . GLN A 1 103 ? 1.495 0.062 1.344 1.00 93.94 103 GLN A C 1
ATOM 825 O O . GLN A 1 103 ? 2.235 1.027 1.182 1.00 93.94 103 GLN A O 1
ATOM 830 N N . ALA A 1 104 ? 0.320 -0.037 0.721 1.00 95.44 104 ALA A N 1
ATOM 831 C CA . ALA A 1 104 ? -0.159 0.968 -0.221 1.00 95.44 104 ALA A CA 1
ATOM 832 C C . ALA A 1 104 ? -0.536 2.302 0.455 1.00 95.44 104 ALA A C 1
ATOM 834 O O . ALA A 1 104 ? -0.436 3.358 -0.179 1.00 95.44 104 ALA A O 1
ATOM 835 N N . VAL A 1 105 ? -0.935 2.282 1.736 1.00 94.81 105 VAL A N 1
ATOM 836 C CA . VAL A 1 105 ? -1.210 3.506 2.513 1.00 94.81 105 VAL A CA 1
ATOM 837 C C . VAL A 1 105 ? 0.065 4.332 2.728 1.00 94.81 105 VAL A C 1
ATOM 839 O O . VAL A 1 105 ? 0.010 5.560 2.602 1.00 94.81 105 VAL A O 1
ATOM 842 N N . ASP A 1 106 ? 1.206 3.676 2.966 1.00 93.44 106 ASP A N 1
ATOM 843 C CA . ASP A 1 106 ? 2.542 4.293 3.097 1.00 93.44 106 ASP A CA 1
ATOM 844 C C . ASP A 1 106 ? 2.601 5.456 4.118 1.00 93.44 106 ASP A C 1
ATOM 846 O O . ASP A 1 106 ? 3.187 6.527 3.914 1.00 93.44 106 ASP A O 1
ATOM 850 N N . GLU A 1 107 ? 1.914 5.275 5.243 1.00 91.62 107 GLU A N 1
ATOM 851 C CA . GLU A 1 107 ? 1.883 6.225 6.349 1.00 91.62 107 GLU A CA 1
ATOM 852 C C . GLU A 1 107 ? 1.658 5.485 7.664 1.00 91.62 107 GLU A C 1
ATOM 854 O O . GLU A 1 107 ? 0.917 4.506 7.699 1.00 91.62 107 GL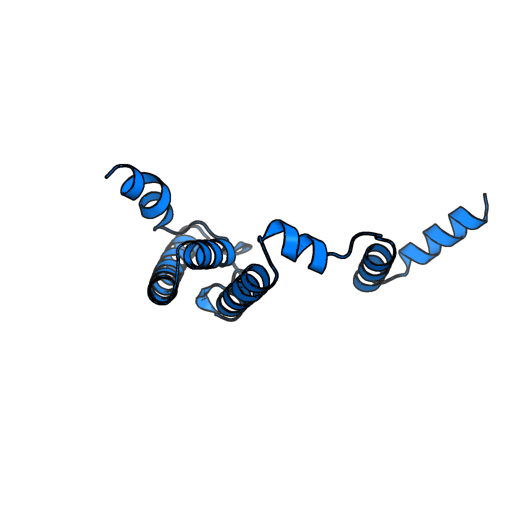U A O 1
ATOM 859 N N . ILE A 1 108 ? 2.288 5.978 8.735 1.00 90.31 108 ILE A N 1
ATOM 860 C CA . ILE A 1 108 ? 2.075 5.452 10.081 1.00 90.31 108 ILE A CA 1
ATOM 861 C C . ILE A 1 108 ? 0.673 5.859 10.535 1.00 90.31 108 ILE A C 1
ATOM 863 O O . ILE A 1 108 ? 0.379 7.054 10.642 1.00 90.31 108 ILE A O 1
ATOM 867 N N . LEU A 1 109 ? -0.187 4.879 10.797 1.00 93.31 109 LEU A N 1
ATOM 868 C CA . LEU A 1 109 ? -1.544 5.092 11.284 1.00 93.31 109 LEU A CA 1
ATOM 869 C C . LEU A 1 109 ? -1.619 4.876 12.805 1.00 93.31 109 LEU A C 1
ATOM 871 O O . LEU A 1 109 ? -0.836 4.119 13.380 1.00 93.31 109 LEU A O 1
ATOM 875 N N . PRO A 1 110 ? -2.623 5.456 13.489 1.00 93.62 110 PRO A N 1
ATOM 876 C CA . PRO A 1 110 ? -2.837 5.218 14.922 1.00 93.62 110 PRO A CA 1
ATOM 877 C C . PRO A 1 110 ? -3.067 3.742 15.314 1.00 93.62 110 PRO A C 1
ATOM 879 O O . PRO A 1 110 ? -3.034 3.409 16.495 1.00 93.62 110 PRO A O 1
ATOM 882 N N . VAL A 1 111 ? -3.315 2.854 14.344 1.00 93.12 111 VAL A N 1
ATOM 883 C CA . VAL A 1 111 ? -3.590 1.420 14.548 1.00 93.12 111 VAL A CA 1
ATOM 884 C C . VAL A 1 111 ? -2.346 0.529 14.432 1.00 93.12 111 VAL A C 1
ATOM 886 O O . VAL A 1 111 ? -2.431 -0.685 14.640 1.00 93.12 111 VAL A O 1
ATOM 889 N N . ASP A 1 112 ? -1.187 1.103 14.111 1.00 92.44 112 ASP A N 1
ATOM 890 C CA . ASP A 1 112 ? 0.002 0.323 13.757 1.00 92.44 112 ASP A CA 1
ATOM 891 C C . ASP A 1 112 ? 0.562 -0.438 14.953 1.00 92.44 112 ASP A C 1
ATOM 893 O O . ASP A 1 112 ? 0.849 -1.629 14.849 1.00 92.44 112 ASP A O 1
ATOM 897 N N . VAL A 1 113 ? 0.656 0.209 16.118 1.00 94.12 113 VAL A N 1
ATOM 898 C CA . VAL A 1 113 ? 1.125 -0.438 17.356 1.00 94.12 113 VAL A CA 1
ATOM 899 C C . VAL A 1 113 ? 0.154 -1.529 17.805 1.00 94.12 113 VAL A C 1
ATOM 901 O O . VAL A 1 113 ? 0.583 -2.584 18.273 1.00 94.12 113 VAL A O 1
ATOM 904 N N . HIS A 1 114 ? -1.152 -1.322 17.607 1.00 92.19 114 HIS A N 1
ATOM 905 C CA . HIS A 1 114 ? -2.142 -2.358 17.890 1.00 92.19 114 HIS A CA 1
ATOM 906 C C . HIS A 1 114 ? -1.860 -3.623 17.063 1.00 92.19 114 HIS A C 1
ATOM 908 O O . HIS A 1 114 ? -1.784 -4.720 17.609 1.00 92.19 114 HIS A O 1
ATOM 914 N N . SER A 1 115 ? -1.6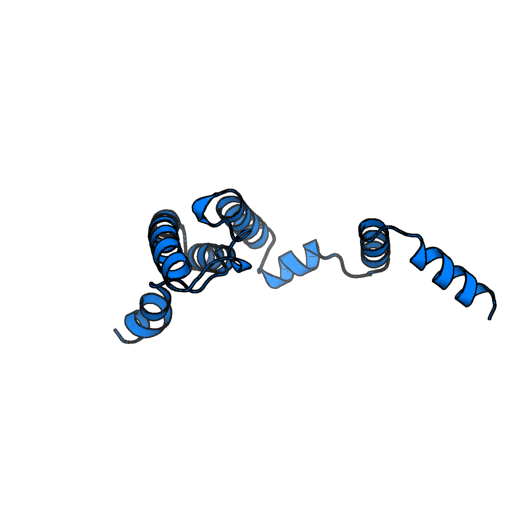20 -3.460 15.762 1.00 88.62 115 SER A N 1
ATOM 915 C CA . SER A 1 115 ? -1.431 -4.587 14.841 1.00 88.62 115 SER A CA 1
ATOM 916 C C . SER A 1 115 ? -0.048 -5.241 14.954 1.00 88.62 115 SER A C 1
ATOM 918 O O . SER A 1 115 ? 0.072 -6.455 14.826 1.00 88.62 115 SER A O 1
ATOM 920 N N . SER A 1 116 ? 1.000 -4.445 15.183 1.00 90.31 116 SER A N 1
ATOM 921 C CA . SER A 1 116 ? 2.399 -4.902 15.161 1.00 90.31 116 SER A CA 1
ATOM 922 C C . SER A 1 116 ? 2.951 -5.336 16.516 1.00 90.31 116 SER A C 1
ATOM 924 O O . SER A 1 116 ? 3.938 -6.066 16.545 1.00 90.31 116 SER A O 1
ATOM 926 N N . MET A 1 117 ? 2.348 -4.894 17.625 1.00 94.44 117 MET A N 1
ATOM 927 C CA . MET A 1 117 ? 2.847 -5.185 18.972 1.00 94.44 117 MET A CA 1
ATOM 928 C C . MET A 1 117 ? 1.765 -5.727 19.899 1.00 94.44 117 MET A C 1
ATOM 930 O O . MET A 1 117 ? 1.984 -6.752 20.529 1.00 94.44 117 MET A O 1
ATOM 934 N N . PHE A 1 118 ? 0.594 -5.083 19.970 1.00 96.25 118 PHE A N 1
ATOM 935 C CA . PHE A 1 118 ? -0.442 -5.505 20.918 1.00 96.25 118 PHE A CA 1
ATOM 936 C C . PHE A 1 118 ? -1.007 -6.890 20.584 1.00 96.25 118 PHE A C 1
ATOM 938 O O . PHE A 1 118 ? -1.017 -7.750 21.455 1.00 96.25 118 PHE A O 1
ATOM 945 N N . ILE A 1 119 ? -1.434 -7.124 19.336 1.00 91.62 119 ILE A N 1
ATOM 946 C CA . ILE A 1 119 ? -1.973 -8.429 18.917 1.00 91.62 119 ILE A CA 1
ATOM 947 C C . ILE A 1 119 ? -0.941 -9.560 19.098 1.00 91.62 119 ILE A C 1
ATOM 949 O O . ILE A 1 119 ? -1.315 -10.579 19.667 1.00 91.62 119 ILE A O 1
ATOM 953 N N . PRO A 1 120 ? 0.340 -9.415 18.692 1.00 94.50 120 PRO A N 1
ATOM 954 C CA . PRO A 1 120 ? 1.360 -10.440 18.942 1.00 94.50 120 PRO A CA 1
ATOM 955 C C . PRO A 1 120 ? 1.632 -10.783 20.413 1.00 94.50 120 PRO A C 1
ATOM 957 O O . PRO A 1 120 ? 2.251 -11.809 20.678 1.00 94.50 120 PRO A O 1
ATOM 960 N N . CYS A 1 121 ? 1.240 -9.925 21.357 1.00 94.56 121 CYS A N 1
ATOM 961 C CA . CYS A 1 121 ? 1.430 -10.153 22.790 1.00 94.56 121 CYS A CA 1
ATOM 962 C C . CYS A 1 121 ? 0.249 -10.868 23.473 1.00 94.56 121 CYS A C 1
ATOM 964 O O . CYS A 1 121 ? 0.328 -11.096 24.682 1.00 94.56 121 CYS A O 1
ATOM 966 N N . LEU A 1 122 ? -0.828 -11.173 22.742 1.00 88.88 122 LEU A N 1
ATOM 967 C CA . LEU A 1 122 ? -1.991 -11.929 23.227 1.00 88.88 122 LEU A CA 1
ATOM 968 C C . LEU A 1 122 ? -1.819 -13.430 22.969 1.00 88.88 122 LEU A C 1
ATOM 970 O O . LEU A 1 122 ? -2.243 -14.207 23.852 1.00 88.88 122 LEU A O 1
#

pLDDT: mean 88.93, std 12.72, range [45.91, 96.44]

Sequence (122 aa):
EETSKSSVESRHSMSGSERLAAERAASPIRPTALSYMIYGGKEKFERMREVFRSVESDPVFSRADRAGMNHEQKYVRGCQKAVAYVQRLRRATDADEARWVYQAVDEILPVDVHSSMFIPCL

Radius of gyration: 20.65 Å; chains: 1; bounding box: 51×37×53 Å

Organism: Heterosigma akashiwo (NCBI:txid2829)